Protein AF-A0A5J4PKI8-F1 (afdb_monomer)

Radius of gyration: 15.48 Å; Cα contacts (8 Å, |Δi|>4): 104; chains: 1; bounding box: 47×28×35 Å

Organism: NCBI:txid222440

Mean predicted aligned error: 7.1 Å

Structure (mmCIF, N/CA/C/O backbone):
data_AF-A0A5J4PKI8-F1
#
_entry.id   AF-A0A5J4PKI8-F1
#
loop_
_atom_site.group_PDB
_atom_site.id
_atom_site.type_symbol
_atom_site.label_atom_id
_atom_site.label_alt_id
_atom_site.label_comp_id
_atom_site.label_asym_id
_atom_site.label_entity_id
_atom_site.label_seq_id
_atom_site.pdbx_PDB_ins_code
_atom_site.Cartn_x
_atom_site.Cartn_y
_atom_site.Cartn_z
_atom_site.occupancy
_atom_site.B_iso_or_equiv
_atom_site.auth_seq_id
_atom_site.auth_comp_id
_atom_site.auth_asym_id
_atom_site.auth_atom_id
_atom_site.pdbx_PDB_model_num
ATOM 1 N N . MET A 1 1 ? 29.165 8.448 -11.807 1.00 47.12 1 MET A N 1
ATOM 2 C CA . MET A 1 1 ? 28.163 8.874 -10.803 1.00 47.12 1 MET A CA 1
ATOM 3 C C . MET A 1 1 ? 27.348 7.655 -10.400 1.00 47.12 1 MET A C 1
ATOM 5 O O . MET A 1 1 ? 26.856 6.974 -11.289 1.00 47.12 1 MET A O 1
ATOM 9 N N . LYS A 1 2 ? 27.254 7.328 -9.103 1.00 56.16 2 LYS A N 1
ATOM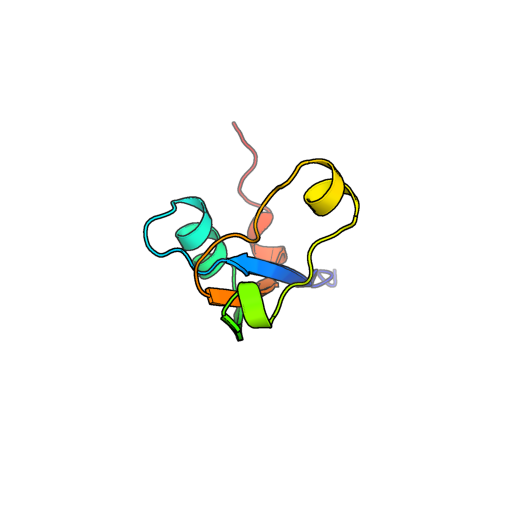 10 C CA . LYS A 1 2 ? 26.299 6.317 -8.619 1.00 56.16 2 LYS A CA 1
ATOM 11 C C . LYS A 1 2 ? 24.910 6.950 -8.705 1.00 56.16 2 LYS A C 1
ATOM 13 O O . LYS A 1 2 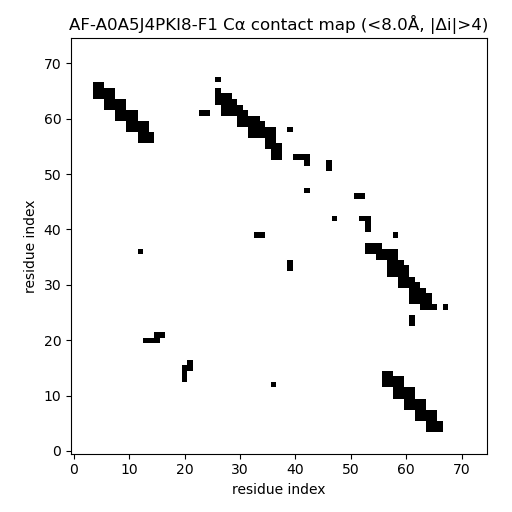? 24.700 7.989 -8.092 1.00 56.16 2 LYS A O 1
ATOM 18 N N . GLN A 1 3 ? 24.007 6.385 -9.503 1.00 59.47 3 GLN A N 1
ATOM 19 C CA . GLN A 1 3 ? 22.596 6.748 -9.404 1.00 59.47 3 GLN A CA 1
ATOM 20 C C . GLN A 1 3 ? 22.110 6.241 -8.047 1.00 59.47 3 GLN A C 1
ATOM 22 O O . GLN A 1 3 ? 22.153 5.034 -7.798 1.00 59.47 3 GLN A O 1
ATOM 27 N N . ASP A 1 4 ? 21.720 7.151 -7.157 1.00 63.25 4 ASP A N 1
ATOM 28 C CA . ASP A 1 4 ? 21.017 6.770 -5.937 1.00 63.25 4 ASP A CA 1
ATOM 29 C C . ASP A 1 4 ? 19.729 6.064 -6.360 1.00 63.25 4 ASP A C 1
ATOM 31 O O . ASP A 1 4 ? 18.864 6.649 -7.019 1.00 63.25 4 ASP A O 1
ATOM 35 N N . LYS A 1 5 ? 19.634 4.766 -6.067 1.00 69.88 5 LYS A N 1
ATOM 36 C CA . LYS A 1 5 ? 18.484 3.959 -6.461 1.00 69.88 5 LYS A CA 1
ATOM 37 C C . LYS A 1 5 ? 17.350 4.247 -5.485 1.00 69.88 5 LYS A C 1
ATOM 39 O O . LYS A 1 5 ? 17.152 3.514 -4.520 1.00 69.88 5 LYS A O 1
ATOM 44 N N . ALA A 1 6 ? 16.641 5.348 -5.714 1.00 74.94 6 ALA A N 1
ATOM 45 C CA . ALA A 1 6 ? 15.492 5.727 -4.910 1.00 74.94 6 ALA A CA 1
ATOM 46 C C . ALA A 1 6 ? 14.385 4.674 -5.075 1.00 74.94 6 ALA A C 1
ATOM 48 O O . ALA A 1 6 ? 13.792 4.520 -6.144 1.00 74.94 6 ALA A O 1
ATOM 49 N N . GLN A 1 7 ? 14.133 3.923 -4.007 1.00 86.88 7 GLN A N 1
ATOM 50 C CA . GLN A 1 7 ? 13.052 2.948 -3.935 1.00 86.88 7 GLN A CA 1
ATOM 51 C C . GLN A 1 7 ? 11.955 3.486 -3.024 1.00 86.88 7 GLN A C 1
ATOM 53 O O . GLN A 1 7 ? 12.233 4.005 -1.946 1.00 86.88 7 GLN A O 1
ATOM 58 N N . GLY A 1 8 ? 10.708 3.361 -3.467 1.00 90.25 8 GLY A N 1
ATOM 59 C CA . GLY A 1 8 ? 9.533 3.749 -2.691 1.00 90.25 8 GLY A CA 1
ATOM 60 C C . GLY A 1 8 ? 8.646 2.544 -2.419 1.00 90.25 8 GLY A C 1
ATOM 61 O O . GLY A 1 8 ? 8.557 1.647 -3.252 1.00 90.25 8 GLY A O 1
ATOM 62 N N . ILE A 1 9 ? 7.966 2.524 -1.274 1.00 94.00 9 ILE A N 1
ATOM 63 C CA . ILE A 1 9 ? 6.878 1.574 -1.025 1.00 94.00 9 ILE A CA 1
ATOM 64 C C . ILE A 1 9 ? 5.572 2.355 -1.058 1.00 94.00 9 ILE A C 1
ATOM 66 O O . ILE A 1 9 ? 5.393 3.306 -0.300 1.00 94.00 9 ILE A O 1
ATOM 70 N N . VAL A 1 10 ? 4.658 1.938 -1.927 1.00 94.06 10 VAL A N 1
ATOM 71 C CA . VAL A 1 10 ? 3.292 2.462 -1.975 1.00 94.06 10 VAL A CA 1
ATOM 72 C C . VAL A 1 10 ? 2.343 1.390 -1.474 1.00 94.06 10 VAL A C 1
ATOM 74 O O . VAL A 1 10 ? 2.368 0.265 -1.965 1.00 94.06 10 VAL A O 1
ATOM 77 N N . ILE A 1 11 ? 1.493 1.739 -0.511 1.00 94.25 11 ILE A N 1
ATOM 78 C CA . ILE A 1 11 ? 0.371 0.903 -0.079 1.00 94.25 11 ILE A CA 1
ATOM 79 C C . ILE A 1 11 ? -0.880 1.460 -0.744 1.00 94.25 11 ILE A C 1
ATOM 81 O O . ILE A 1 11 ? -1.231 2.620 -0.538 1.00 94.25 11 ILE A O 1
ATOM 85 N N . ALA A 1 12 ? -1.534 0.646 -1.565 1.00 94.38 12 ALA A N 1
ATOM 86 C CA . ALA A 1 12 ? -2.709 1.062 -2.315 1.00 94.38 12 ALA A CA 1
ATOM 87 C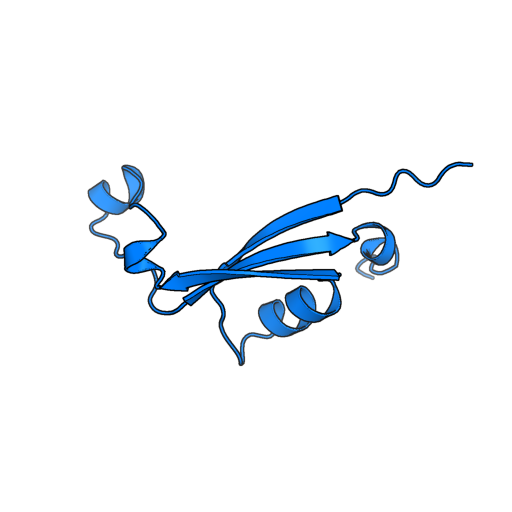 C . ALA A 1 12 ? -3.736 -0.066 -2.410 1.00 94.38 12 ALA A C 1
ATOM 89 O O . ALA A 1 12 ? -3.407 -1.253 -2.322 1.00 94.38 12 ALA A O 1
ATOM 90 N N . LEU A 1 13 ? -4.992 0.319 -2.628 1.00 94.50 13 LEU A N 1
ATOM 91 C CA . LEU A 1 13 ? -6.045 -0.625 -2.982 1.00 94.50 13 LEU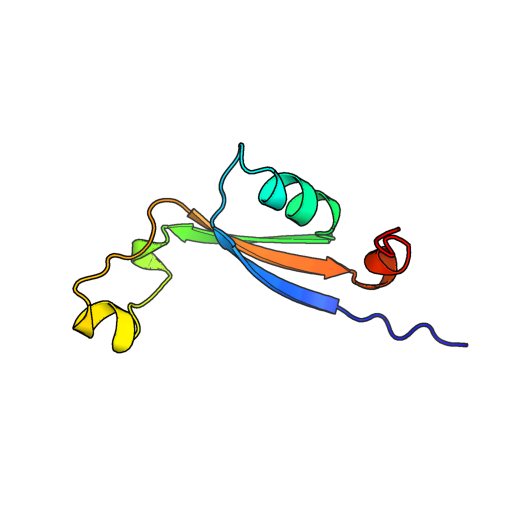 A CA 1
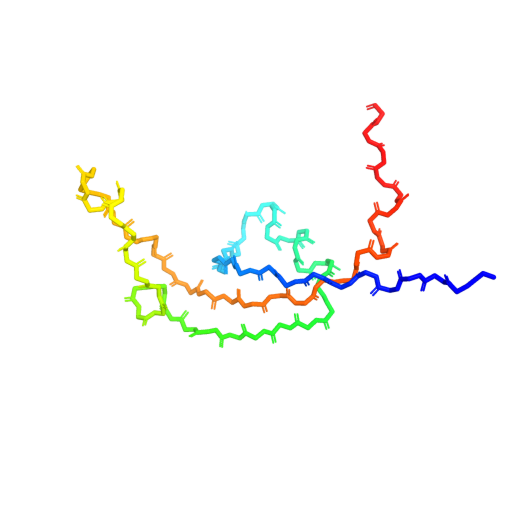ATOM 92 C C . LEU A 1 13 ? -5.756 -1.248 -4.350 1.00 94.50 13 LEU A C 1
ATOM 94 O O . LEU A 1 13 ? -5.252 -0.604 -5.268 1.00 94.50 13 LEU A O 1
ATOM 98 N N . ILE A 1 14 ? -6.109 -2.513 -4.501 1.00 93.31 14 ILE A N 1
ATOM 99 C CA . ILE A 1 14 ? -6.020 -3.245 -5.754 1.00 93.31 14 ILE A CA 1
ATOM 100 C C . ILE A 1 14 ? -7.329 -3.012 -6.492 1.00 93.31 14 ILE A C 1
ATOM 102 O O . ILE A 1 14 ? -8.341 -3.640 -6.180 1.00 93.31 14 ILE A O 1
ATOM 106 N N . TRP A 1 15 ? -7.298 -2.108 -7.471 1.00 89.69 15 TRP A N 1
ATOM 107 C CA . TRP A 1 15 ? -8.481 -1.766 -8.253 1.00 89.69 15 TRP A CA 1
ATOM 108 C C . TRP A 1 15 ? -8.215 -1.880 -9.759 1.00 89.69 15 TRP A C 1
ATOM 110 O O . TRP A 1 15 ? -7.868 -0.895 -10.420 1.00 89.69 15 TRP A O 1
ATOM 120 N N . PRO A 1 16 ? -8.366 -3.090 -10.329 1.00 80.81 16 PRO A N 1
ATOM 121 C CA . PRO A 1 16 ? -8.275 -3.291 -11.768 1.00 80.81 16 PRO A CA 1
ATOM 122 C C . PRO A 1 16 ? -9.333 -2.431 -12.470 1.00 80.81 16 PRO A C 1
ATOM 124 O O . PRO A 1 16 ? -10.512 -2.513 -12.138 1.00 80.81 16 PRO A O 1
ATOM 127 N N . GLY A 1 17 ? -8.907 -1.582 -13.404 1.00 84.81 17 GLY A N 1
ATOM 128 C CA . GLY A 1 17 ? -9.785 -0.659 -14.137 1.00 84.81 17 GLY A CA 1
ATOM 129 C C . GLY A 1 17 ? -9.555 0.820 -13.825 1.00 84.81 17 GLY A C 1
ATOM 130 O O . GLY A 1 17 ? -9.967 1.669 -14.607 1.00 84.81 17 GLY A O 1
ATOM 131 N N . GLN A 1 18 ? -8.841 1.148 -12.744 1.00 87.81 18 GLN A N 1
ATOM 132 C CA . G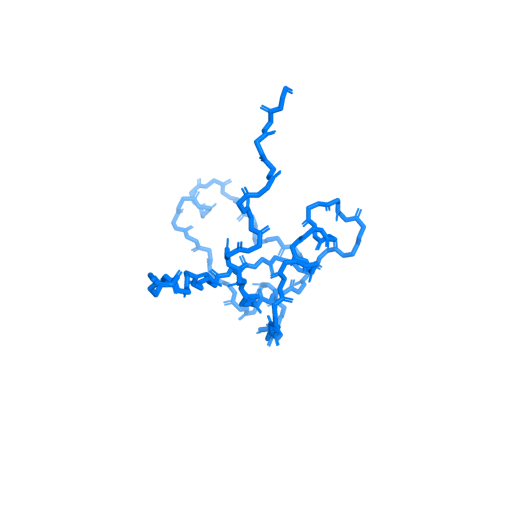LN A 1 18 ? -8.398 2.519 -12.491 1.00 87.81 18 GLN A CA 1
ATOM 133 C C . GLN A 1 18 ? -7.112 2.833 -13.270 1.00 87.81 18 GLN A C 1
ATOM 135 O O . GLN A 1 18 ? -6.148 2.067 -13.225 1.00 87.81 18 GLN A O 1
ATOM 140 N N . SER A 1 19 ? -7.067 3.980 -13.955 1.00 88.19 19 SER A N 1
ATOM 141 C CA . SER A 1 19 ? -5.911 4.385 -14.777 1.00 88.19 19 SER A CA 1
ATOM 142 C C . SER A 1 19 ? -4.619 4.482 -13.956 1.00 88.19 19 SER A C 1
ATOM 144 O O . SER A 1 19 ? -3.569 3.994 -14.381 1.00 88.19 19 SER A O 1
ATOM 146 N N . TRP A 1 20 ? -4.710 5.020 -12.735 1.00 89.50 20 TRP A N 1
ATOM 147 C CA . TRP A 1 20 ? -3.582 5.110 -11.806 1.00 89.50 20 TRP A CA 1
ATOM 148 C C . TRP A 1 20 ? -3.063 3.734 -11.373 1.00 89.50 20 TRP A C 1
ATOM 150 O O . TRP A 1 20 ? -1.864 3.581 -11.155 1.00 89.50 20 TRP A O 1
ATOM 160 N N . TYR A 1 21 ? -3.927 2.716 -11.285 1.00 91.31 21 TYR A N 1
ATOM 161 C CA . TYR A 1 21 ? -3.526 1.371 -10.868 1.00 91.31 21 TYR A CA 1
ATOM 162 C C . TYR A 1 21 ? -2.672 0.691 -11.943 1.00 91.31 21 TYR A C 1
ATOM 164 O O . TYR A 1 21 ? -1.668 0.051 -11.628 1.00 91.31 21 TYR A O 1
ATOM 172 N N . THR A 1 22 ? -3.014 0.883 -13.220 1.00 89.62 22 THR A N 1
ATOM 173 C CA . THR A 1 22 ? -2.205 0.389 -14.344 1.00 89.62 22 THR A CA 1
ATOM 174 C C . THR A 1 22 ? -0.808 1.011 -14.339 1.00 89.62 22 THR A C 1
ATOM 176 O O . THR A 1 22 ? 0.179 0.282 -14.449 1.00 89.62 22 THR A O 1
ATOM 179 N N . LYS A 1 23 ? -0.708 2.332 -14.128 1.00 88.94 23 LYS A N 1
ATOM 180 C CA . LYS A 1 23 ? 0.582 3.037 -14.016 1.00 88.94 23 LYS A CA 1
ATOM 181 C C . LYS A 1 23 ? 1.375 2.604 -12.780 1.00 88.94 23 LYS A C 1
ATOM 183 O O . LYS A 1 23 ? 2.580 2.383 -12.862 1.00 88.94 23 LYS A O 1
ATOM 188 N N . LEU A 1 24 ? 0.707 2.427 -11.639 1.00 91.06 24 LEU A N 1
ATOM 189 C CA . LEU A 1 24 ? 1.342 1.921 -10.421 1.00 91.06 24 LEU A CA 1
ATOM 190 C C . LEU A 1 24 ? 1.946 0.534 -10.658 1.00 91.06 24 LEU A C 1
ATOM 192 O O . LEU A 1 24 ? 3.090 0.292 -10.281 1.00 91.06 24 LEU A O 1
ATOM 196 N N . LYS A 1 25 ? 1.211 -0.357 -11.336 1.00 89.62 25 LYS A N 1
ATOM 197 C CA . LYS A 1 25 ? 1.722 -1.685 -11.680 1.00 89.62 25 LYS A CA 1
ATOM 198 C C . LYS A 1 25 ? 2.909 -1.630 -12.638 1.00 89.62 25 LYS A C 1
ATOM 200 O O . LYS A 1 25 ? 3.853 -2.385 -12.427 1.00 89.62 25 LYS A O 1
ATOM 205 N N . SER A 1 26 ? 2.901 -0.751 -13.643 1.00 88.44 26 SER A N 1
ATOM 206 C CA . SER A 1 26 ? 4.033 -0.637 -14.576 1.00 88.44 26 SER A CA 1
ATOM 207 C C . SER A 1 26 ? 5.310 -0.127 -13.904 1.00 88.44 26 SER A C 1
ATOM 209 O O . SER A 1 26 ? 6.398 -0.520 -14.302 1.00 88.44 26 SER A O 1
ATOM 211 N N . LEU A 1 27 ? 5.182 0.730 -12.884 1.00 88.44 27 LEU A N 1
ATOM 212 C CA . LEU A 1 27 ? 6.312 1.253 -12.103 1.00 88.44 27 LEU A CA 1
ATOM 213 C C . LEU A 1 27 ? 6.758 0.308 -10.974 1.00 88.44 27 LEU A C 1
ATOM 215 O O . LEU A 1 27 ? 7.831 0.482 -10.391 1.00 88.44 27 LEU A O 1
ATOM 219 N N . SER A 1 28 ? 5.924 -0.672 -10.622 1.00 91.81 28 SER A N 1
ATOM 220 C CA . SER A 1 28 ? 6.222 -1.609 -9.546 1.00 91.81 28 SER A CA 1
ATOM 221 C C . SER A 1 28 ? 7.195 -2.692 -10.000 1.00 91.81 28 SER A C 1
ATOM 223 O O . SER A 1 28 ? 6.990 -3.363 -11.006 1.00 91.81 28 SER A O 1
ATOM 225 N N . THR A 1 29 ? 8.247 -2.892 -9.214 1.00 91.75 29 THR A N 1
ATOM 226 C CA . THR A 1 29 ? 9.225 -3.975 -9.397 1.00 91.75 29 THR A CA 1
ATOM 227 C C . THR A 1 29 ? 8.887 -5.202 -8.565 1.00 91.75 29 THR A C 1
ATOM 229 O O . THR A 1 29 ? 9.240 -6.321 -8.932 1.00 91.75 29 THR A O 1
ATOM 232 N N . LYS A 1 30 ? 8.208 -5.003 -7.429 1.00 93.75 30 LYS A N 1
ATOM 233 C CA . LYS A 1 30 ? 7.696 -6.073 -6.570 1.00 93.75 30 LYS A CA 1
ATOM 234 C C . LYS A 1 30 ? 6.319 -5.708 -6.046 1.00 93.75 30 LYS A C 1
ATOM 236 O O . LYS A 1 30 ? 5.993 -4.532 -5.881 1.00 93.75 30 LYS A O 1
ATOM 241 N N . PHE A 1 31 ? 5.550 -6.739 -5.734 1.00 93.56 31 PHE A N 1
ATOM 242 C CA . PHE A 1 31 ? 4.211 -6.630 -5.187 1.00 93.56 31 PHE A CA 1
ATOM 243 C C . PHE A 1 31 ? 4.043 -7.612 -4.027 1.00 93.56 31 PHE A C 1
ATOM 245 O O . PHE A 1 31 ? 4.493 -8.754 -4.112 1.00 93.56 31 PHE A O 1
ATOM 252 N N . LEU A 1 32 ? 3.378 -7.163 -2.966 1.00 95.88 32 LEU A N 1
ATOM 253 C CA . LEU A 1 32 ? 2.977 -7.971 -1.823 1.00 95.88 32 LEU A CA 1
ATOM 254 C C . LEU A 1 32 ? 1.481 -7.776 -1.571 1.00 95.88 32 LEU A C 1
ATOM 256 O O . LEU A 1 32 ? 1.021 -6.657 -1.346 1.00 95.88 32 LEU A O 1
ATOM 260 N N . PHE A 1 33 ? 0.727 -8.871 -1.582 1.00 95.56 33 PHE A N 1
ATOM 261 C CA . PHE A 1 33 ? -0.682 -8.868 -1.203 1.00 95.56 33 PHE A CA 1
ATOM 262 C C . PHE A 1 33 ? -0.813 -8.792 0.321 1.00 95.56 33 PHE A C 1
ATOM 264 O O . PHE A 1 33 ? -0.253 -9.633 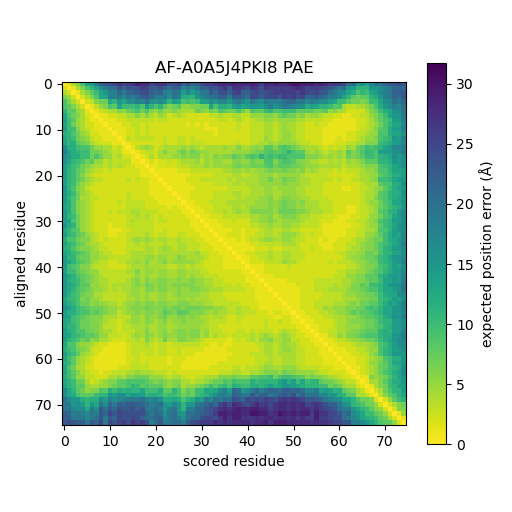1.021 1.00 95.56 33 PHE A O 1
ATOM 271 N N . LEU A 1 34 ? -1.547 -7.798 0.830 1.00 95.62 34 LEU A N 1
ATOM 272 C CA . LEU A 1 34 ? -1.702 -7.581 2.273 1.00 95.62 34 LEU A CA 1
ATOM 273 C C . LEU A 1 34 ? -3.032 -8.106 2.828 1.00 95.62 34 LEU A C 1
ATOM 275 O O . LEU A 1 34 ? -3.156 -8.274 4.039 1.00 95.62 34 LEU A O 1
ATOM 279 N N . GLY A 1 35 ? -4.015 -8.371 1.964 1.00 96.06 35 GLY A N 1
ATOM 280 C CA . GLY A 1 35 ? -5.333 -8.857 2.365 1.00 96.06 35 GLY A CA 1
ATOM 281 C C . GLY A 1 35 ? -6.467 -7.907 2.002 1.00 96.06 35 GLY A C 1
ATOM 282 O O . GLY A 1 35 ? -6.330 -7.024 1.154 1.00 96.06 35 GLY A O 1
ATOM 283 N N . GLN A 1 36 ? -7.614 -8.136 2.632 1.00 95.31 36 GLN A N 1
ATOM 284 C CA . GLN A 1 36 ? -8.817 -7.329 2.465 1.00 95.31 36 GLN A CA 1
ATOM 285 C C . GLN A 1 36 ? -8.695 -6.036 3.286 1.00 95.31 36 GLN A C 1
ATOM 287 O O . GLN A 1 36 ? -8.242 -6.072 4.428 1.00 95.31 36 GLN A O 1
ATOM 292 N N . ALA A 1 37 ? -9.091 -4.895 2.725 1.00 93.44 37 ALA A N 1
ATOM 293 C CA . ALA A 1 37 ? -8.852 -3.575 3.311 1.00 93.44 37 ALA A CA 1
ATOM 294 C C . ALA A 1 37 ? -9.447 -3.398 4.715 1.00 93.44 37 ALA A C 1
ATOM 296 O O . ALA A 1 37 ? -8.806 -2.812 5.577 1.00 93.44 37 ALA A O 1
ATOM 297 N N . ASP A 1 38 ? -10.631 -3.948 4.961 1.00 92.19 38 ASP A N 1
ATOM 298 C CA . ASP A 1 38 ? -11.320 -3.957 6.257 1.00 92.19 38 ASP A CA 1
ATOM 299 C C . ASP A 1 38 ? -10.645 -4.841 7.316 1.00 92.19 38 ASP A C 1
ATOM 301 O O . ASP A 1 38 ? -10.878 -4.650 8.506 1.00 92.19 38 ASP A O 1
ATOM 305 N N . LYS A 1 39 ? -9.811 -5.799 6.897 1.00 92.94 39 LYS A N 1
ATOM 306 C CA . LYS A 1 39 ? -9.034 -6.675 7.790 1.00 92.94 39 LYS A CA 1
ATOM 307 C C . LYS A 1 39 ? -7.603 -6.186 7.996 1.00 92.94 39 LYS A C 1
ATOM 309 O O . LYS A 1 39 ? -6.987 -6.525 9.000 1.00 92.94 39 LYS A O 1
ATOM 314 N N . THR A 1 40 ? -7.064 -5.444 7.031 1.00 94.38 40 THR A N 1
ATOM 315 C CA . THR A 1 40 ? -5.664 -4.997 7.013 1.00 94.38 40 THR A CA 1
ATOM 316 C C . THR A 1 40 ? -5.498 -3.562 7.519 1.00 94.38 40 THR A C 1
ATOM 318 O O . THR A 1 40 ? -4.463 -3.242 8.097 1.00 94.38 40 THR A O 1
ATOM 321 N N . LEU A 1 41 ? -6.468 -2.679 7.267 1.00 93.25 41 LEU A N 1
ATOM 322 C CA . LEU A 1 41 ? -6.398 -1.266 7.640 1.00 93.25 41 LEU A CA 1
ATOM 323 C C . LEU A 1 41 ? -7.243 -0.989 8.881 1.00 93.25 41 LEU A C 1
ATOM 325 O O . LEU A 1 41 ? -8.304 -1.574 9.073 1.00 93.25 41 LEU A O 1
ATOM 329 N N . GLU A 1 42 ? -6.810 -0.013 9.673 1.00 94.69 42 GLU A N 1
ATOM 330 C CA . GLU A 1 42 ? -7.590 0.521 10.784 1.00 94.69 42 GLU A CA 1
ATOM 331 C C . GLU A 1 42 ? -8.083 1.932 10.466 1.00 94.69 42 GLU A C 1
ATOM 333 O O . GLU A 1 42 ? -7.388 2.744 9.849 1.00 94.69 42 GLU A O 1
ATOM 338 N N . MET A 1 43 ? -9.299 2.251 10.910 1.00 95.25 43 MET A N 1
ATOM 339 C CA . MET A 1 43 ? -9.837 3.600 10.763 1.00 95.25 43 MET A CA 1
ATOM 340 C C . MET A 1 43 ? -9.086 4.577 11.666 1.00 95.25 43 MET A C 1
ATOM 342 O O . MET A 1 43 ? -9.111 4.456 12.894 1.00 95.25 43 MET A O 1
ATOM 346 N N . GLY A 1 44 ? -8.495 5.605 11.059 1.00 95.50 44 GLY A N 1
ATOM 347 C CA . GLY A 1 44 ? -7.957 6.741 11.799 1.00 95.50 44 GLY A CA 1
ATOM 348 C C . GLY A 1 44 ? -9.061 7.550 12.487 1.00 95.50 44 GLY A C 1
ATOM 349 O O . GLY A 1 44 ? -10.215 7.543 12.054 1.00 95.50 44 GLY A O 1
ATOM 350 N N . GLN A 1 45 ? -8.703 8.302 13.532 1.00 96.81 45 GLN A N 1
ATOM 351 C CA . GLN A 1 45 ? -9.663 9.082 14.326 1.00 96.81 45 GLN A CA 1
ATOM 352 C C . GLN A 1 45 ? -10.533 10.007 13.460 1.00 96.81 45 GLN A C 1
ATOM 354 O O . GLN A 1 45 ? -11.751 9.981 13.561 1.00 96.81 45 GLN A O 1
ATOM 359 N N . ARG A 1 46 ? -9.924 10.714 12.501 1.00 96.81 46 ARG A N 1
ATOM 360 C CA . ARG A 1 46 ? -10.642 11.609 11.576 1.00 96.81 46 ARG A CA 1
ATOM 361 C C . ARG A 1 46 ? -11.702 10.910 10.721 1.00 96.81 46 ARG A C 1
ATOM 363 O O . ARG A 1 46 ? -12.657 11.560 10.313 1.00 96.81 46 ARG A O 1
ATOM 370 N N . MET A 1 47 ? -11.509 9.629 10.397 1.00 96.44 47 MET A N 1
ATOM 371 C CA . MET A 1 47 ? -12.509 8.851 9.660 1.00 96.44 47 MET A CA 1
ATOM 372 C C . MET A 1 47 ? -13.687 8.516 10.570 1.00 96.44 47 MET A C 1
ATOM 374 O O . MET A 1 47 ? -14.829 8.704 10.164 1.00 96.44 47 MET A O 1
ATOM 378 N N . LYS A 1 48 ? -13.402 8.100 11.813 1.00 96.56 48 LYS A N 1
ATOM 379 C CA . LYS A 1 48 ? -14.418 7.823 12.839 1.00 96.56 48 LYS A CA 1
ATOM 380 C C . LYS A 1 48 ? -15.263 9.063 13.131 1.00 96.56 48 LYS A C 1
ATOM 382 O O . LYS A 1 48 ? -16.483 8.978 13.106 1.00 96.56 48 LYS A O 1
ATOM 387 N N . ASP A 1 49 ? -14.623 10.220 13.305 1.00 98.00 49 ASP A N 1
ATOM 388 C CA . ASP A 1 49 ? -15.302 11.493 13.593 1.00 98.00 49 ASP A CA 1
ATOM 389 C C . ASP A 1 49 ? -16.254 11.932 12.463 1.00 98.00 49 ASP A C 1
ATOM 391 O O . ASP A 1 49 ? -17.180 12.706 12.689 1.00 98.00 49 ASP A O 1
ATOM 395 N N . LYS A 1 50 ? -16.020 11.453 11.234 1.00 97.31 50 LYS A N 1
ATOM 396 C CA . LYS A 1 50 ? -16.817 11.763 10.039 1.00 97.31 50 LYS A CA 1
ATOM 397 C C . LYS A 1 50 ? -17.751 10.627 9.613 1.00 97.31 50 LYS A C 1
ATOM 399 O O . LYS A 1 50 ? -18.287 10.696 8.509 1.00 97.31 50 LYS A O 1
ATOM 404 N N . ASP A 1 51 ? -17.892 9.583 10.432 1.00 95.06 51 ASP A N 1
ATOM 405 C CA . ASP A 1 51 ? -18.641 8.358 10.110 1.00 95.06 51 ASP A CA 1
ATOM 406 C C . ASP A 1 51 ? -18.258 7.754 8.739 1.00 95.06 51 ASP A C 1
ATOM 408 O O . ASP A 1 51 ? -19.074 7.250 7.965 1.00 95.06 51 ASP A O 1
ATOM 412 N N . GLN A 1 52 ? -16.972 7.851 8.390 1.00 95.44 52 GLN A N 1
ATOM 413 C CA . GLN A 1 52 ? -16.441 7.285 7.156 1.00 95.44 52 GLN A CA 1
ATOM 414 C C . GLN A 1 52 ? -16.152 5.797 7.324 1.00 95.44 52 GLN A C 1
ATOM 416 O O . GLN A 1 52 ? -15.794 5.323 8.400 1.00 95.44 52 GLN A O 1
ATOM 421 N N . LYS A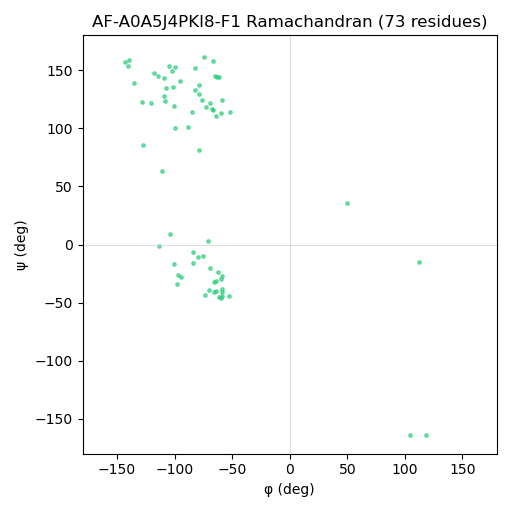 1 53 ? -16.235 5.063 6.215 1.00 93.12 53 LYS A N 1
ATOM 422 C CA . LYS A 1 53 ? -15.925 3.633 6.164 1.00 93.12 53 LYS A CA 1
ATOM 423 C C . LYS A 1 53 ? -14.581 3.402 5.493 1.00 93.12 53 LYS A C 1
ATOM 425 O O . LYS A 1 53 ? -14.146 4.200 4.659 1.00 93.12 53 LYS A O 1
ATOM 430 N N . LEU A 1 54 ? -13.938 2.290 5.839 1.00 93.19 54 LEU A N 1
ATOM 431 C CA . LEU A 1 54 ? -12.794 1.813 5.073 1.00 93.19 54 LEU A CA 1
ATOM 432 C C . LEU A 1 54 ? -13.234 1.500 3.636 1.00 93.19 54 LEU A C 1
AT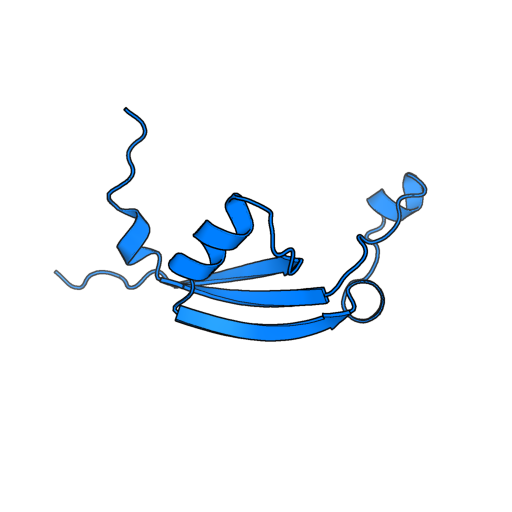OM 434 O O . LEU A 1 54 ? -14.358 1.035 3.418 1.00 93.19 54 LEU A O 1
ATOM 438 N N . PRO A 1 55 ? -12.369 1.768 2.650 1.00 89.62 55 PRO A N 1
ATOM 439 C CA . PRO A 1 55 ? -12.666 1.431 1.271 1.00 89.62 55 PRO A CA 1
ATOM 440 C C . PRO A 1 55 ? -12.810 -0.090 1.108 1.00 89.62 55 PRO A C 1
ATOM 442 O O . PRO A 1 55 ? -12.085 -0.844 1.758 1.00 89.62 55 PRO A O 1
ATOM 445 N N . PRO A 1 56 ? -13.716 -0.561 0.237 1.00 89.12 56 PRO A N 1
ATOM 446 C CA . PRO A 1 56 ? -13.854 -1.982 -0.040 1.00 89.12 56 PRO A CA 1
ATOM 447 C C . PRO A 1 56 ? -12.699 -2.494 -0.912 1.00 89.12 56 PRO A C 1
ATOM 449 O O . PRO A 1 56 ? -12.049 -1.736 -1.633 1.00 89.12 56 PRO A O 1
ATOM 452 N N . GLY A 1 57 ? -12.501 -3.811 -0.904 1.00 91.88 57 GLY A N 1
ATOM 453 C CA . GLY A 1 57 ? -11.561 -4.496 -1.789 1.00 91.88 57 GLY A CA 1
ATOM 454 C C . GLY A 1 57 ? -10.272 -4.928 -1.101 1.00 91.88 57 GLY A C 1
ATOM 455 O O . GLY A 1 57 ? -10.191 -5.016 0.122 1.00 91.88 57 GLY A O 1
ATOM 456 N N . ASN A 1 58 ? -9.271 -5.248 -1.916 1.00 95.25 58 ASN A N 1
ATOM 457 C CA . ASN A 1 58 ? -7.994 -5.768 -1.445 1.00 95.25 58 ASN A CA 1
ATOM 458 C C . ASN A 1 58 ? -6.931 -4.673 -1.402 1.00 95.25 58 ASN A C 1
ATOM 460 O O . ASN A 1 58 ? -6.966 -3.746 -2.203 1.00 95.25 58 ASN A O 1
ATOM 464 N N . VAL A 1 59 ? -5.949 -4.812 -0.519 1.00 95.69 59 VAL A N 1
ATOM 465 C CA . VAL A 1 59 ? -4.806 -3.906 -0.385 1.00 95.69 59 VAL A CA 1
ATOM 466 C C . VAL A 1 59 ? -3.527 -4.649 -0.748 1.00 95.69 59 VAL A C 1
ATOM 468 O O . VAL A 1 59 ? -3.366 -5.839 -0.462 1.00 95.69 59 VAL A O 1
ATOM 471 N N . GLY A 1 60 ? -2.593 -3.938 -1.370 1.00 95.75 60 GLY A N 1
ATOM 472 C CA . GLY A 1 60 ? -1.244 -4.432 -1.591 1.00 95.75 60 GLY A CA 1
ATOM 473 C C . GLY A 1 60 ? -0.183 -3.365 -1.366 1.00 95.75 60 GLY A C 1
ATOM 474 O O . GLY A 1 60 ? -0.458 -2.166 -1.433 1.00 95.75 60 GLY A O 1
ATOM 475 N N . ALA A 1 61 ? 1.036 -3.826 -1.109 1.00 96.12 61 ALA A N 1
ATOM 476 C CA . ALA A 1 61 ? 2.235 -3.007 -1.100 1.00 96.12 61 ALA A CA 1
ATOM 477 C C . ALA A 1 61 ? 3.005 -3.200 -2.413 1.00 96.12 61 ALA A C 1
ATOM 479 O O . ALA A 1 61 ? 3.201 -4.324 -2.879 1.00 96.12 61 ALA A O 1
ATOM 480 N N . PHE A 1 62 ? 3.459 -2.097 -2.995 1.00 94.75 62 PHE A N 1
ATOM 481 C CA . PHE A 1 62 ? 4.163 -2.042 -4.269 1.00 94.75 62 PHE A CA 1
ATOM 482 C C . PHE A 1 62 ? 5.533 -1.419 -4.037 1.00 94.75 62 PHE A C 1
ATOM 484 O O . PHE A 1 62 ? 5.623 -0.287 -3.562 1.00 94.75 62 PHE A O 1
ATOM 491 N N . LEU A 1 63 ? 6.597 -2.145 -4.376 1.00 94.31 63 LEU A N 1
ATOM 492 C CA . LEU A 1 63 ? 7.948 -1.593 -4.391 1.00 94.31 63 LEU A CA 1
ATOM 493 C C . LEU A 1 63 ? 8.177 -0.909 -5.736 1.00 94.31 63 LEU A C 1
ATOM 495 O O . LEU A 1 63 ? 8.221 -1.578 -6.769 1.00 94.31 63 LEU A O 1
ATOM 499 N N . LEU A 1 64 ? 8.339 0.405 -5.721 1.00 91.44 64 LEU A N 1
ATOM 500 C CA . LEU A 1 64 ? 8.591 1.222 -6.900 1.00 91.44 64 LEU A CA 1
ATOM 501 C C . LEU A 1 64 ? 10.086 1.452 -7.088 1.00 91.44 64 LEU A C 1
ATOM 503 O O . LEU A 1 64 ? 10.812 1.696 -6.122 1.00 91.44 64 LEU A O 1
ATOM 507 N N . ASP A 1 65 ? 10.520 1.416 -8.344 1.00 84.44 65 ASP A N 1
ATOM 508 C CA . ASP A 1 65 ? 11.833 1.911 -8.746 1.00 84.44 65 ASP A CA 1
ATOM 509 C C . ASP A 1 65 ? 11.668 3.315 -9.334 1.00 84.44 65 ASP A C 1
ATOM 511 O O . ASP A 1 65 ? 11.236 3.488 -10.474 1.00 84.44 65 ASP A O 1
ATOM 515 N N . LEU A 1 66 ? 11.967 4.335 -8.526 1.00 78.19 66 LEU A N 1
ATOM 516 C CA . LEU A 1 66 ? 11.727 5.732 -8.890 1.00 78.19 66 LEU A CA 1
ATOM 517 C C . LEU A 1 66 ? 12.746 6.256 -9.908 1.00 78.19 66 LEU A C 1
ATOM 519 O O . LEU A 1 66 ? 12.532 7.318 -10.488 1.00 78.19 66 LEU A O 1
ATOM 523 N N . SER A 1 67 ? 13.815 5.502 -10.191 1.00 74.81 67 SER A N 1
ATOM 524 C CA . SER A 1 67 ? 14.774 5.852 -11.247 1.00 74.81 67 SER A CA 1
ATOM 525 C C . SER A 1 67 ? 14.112 5.962 -12.631 1.00 74.81 67 SER A C 1
ATOM 527 O O . SER A 1 67 ? 14.546 6.758 -13.466 1.00 74.81 67 SER A O 1
ATOM 529 N N . GLN A 1 68 ? 13.002 5.243 -12.846 1.00 64.50 68 GLN A N 1
ATOM 530 C CA . GLN A 1 68 ? 12.230 5.250 -14.094 1.00 64.50 68 GLN A CA 1
ATOM 531 C C . GLN A 1 68 ? 11.297 6.463 -14.249 1.00 64.50 68 GLN A C 1
ATOM 533 O O . GLN A 1 68 ? 10.755 6.682 -15.327 1.00 64.50 68 GLN A O 1
ATOM 538 N N . MET A 1 69 ? 11.103 7.265 -13.197 1.00 65.62 69 MET A N 1
ATOM 539 C CA . MET A 1 69 ? 10.178 8.408 -13.209 1.00 65.62 69 MET A CA 1
ATOM 540 C C . MET A 1 69 ? 10.809 9.687 -13.797 1.00 65.62 69 MET A C 1
ATOM 542 O O . MET A 1 69 ? 10.116 10.673 -14.026 1.00 65.62 69 MET A O 1
ATOM 546 N N . SER A 1 70 ? 12.115 9.677 -14.091 1.00 56.72 70 SER A N 1
ATOM 547 C CA . SER A 1 70 ? 12.890 10.856 -14.519 1.00 56.72 70 SER A CA 1
ATOM 548 C C . SER A 1 70 ? 12.600 11.381 -15.941 1.00 56.72 70 SER A C 1
ATOM 550 O O . SER A 1 70 ? 13.235 12.345 -16.360 1.00 56.72 70 SER A O 1
ATOM 552 N N . GLY A 1 71 ? 11.646 10.797 -16.678 1.00 55.56 71 GLY A N 1
ATOM 553 C CA . GLY A 1 71 ? 11.329 11.164 -18.069 1.00 55.56 71 GLY A CA 1
ATOM 554 C C . GLY A 1 71 ? 9.955 11.798 -18.318 1.00 55.56 71 GLY A C 1
ATOM 555 O O . GLY A 1 71 ? 9.655 12.122 -19.462 1.00 55.56 71 GLY A O 1
ATOM 556 N N . GLU A 1 72 ? 9.111 11.970 -17.297 1.00 54.12 72 GLU A N 1
ATOM 557 C CA . GLU A 1 72 ? 7.748 12.510 -17.452 1.00 54.12 72 GLU A CA 1
ATOM 558 C C . GLU A 1 72 ? 7.644 13.903 -16.816 1.00 54.12 72 GLU A C 1
ATOM 560 O O . GLU A 1 72 ? 6.921 14.129 -15.847 1.00 54.12 72 GLU A O 1
ATOM 565 N N . THR A 1 73 ? 8.402 14.863 -17.346 1.00 43.69 73 THR A N 1
ATOM 566 C CA . THR A 1 73 ? 8.092 16.284 -17.163 1.00 43.69 73 THR A CA 1
ATOM 567 C C . THR A 1 73 ? 6.803 16.577 -17.924 1.00 43.69 73 THR A C 1
ATOM 569 O O . THR A 1 73 ? 6.759 16.427 -19.144 1.00 43.69 73 THR A O 1
ATOM 572 N N . TYR A 1 74 ? 5.750 16.976 -17.206 1.00 45.88 74 TYR A N 1
ATOM 573 C CA . TYR A 1 74 ? 4.550 17.562 -17.804 1.00 45.88 74 TYR A CA 1
ATOM 574 C C . TYR A 1 74 ? 4.985 18.721 -18.721 1.00 45.88 74 TYR A C 1
ATOM 576 O O . TYR A 1 74 ? 5.579 19.686 -18.234 1.00 45.88 74 TYR A O 1
ATOM 584 N N . GLN A 1 75 ? 4.770 18.573 -20.033 1.00 37.19 75 GLN A N 1
ATOM 585 C CA . GLN A 1 75 ? 4.847 19.666 -21.009 1.00 37.19 75 GLN A CA 1
ATOM 586 C C . GLN A 1 75 ? 3.515 20.408 -21.049 1.00 37.19 75 GLN A C 1
ATOM 588 O O . GLN A 1 75 ? 2.469 19.723 -20.949 1.00 37.19 75 GLN A O 1
#

pLDDT: mean 85.53, std 15.05, range [37.19, 98.0]

Solvent-accessible surface area (backbone atoms only — not comparable to full-atom values): 4745 Å² total; per-residue (Å²): 132,86,77,78,79,49,68,46,79,48,78,44,73,64,48,94,89,44,73,66,46,56,53,50,56,73,46,33,78,44,77,43,82,65,44,44,30,75,80,64,52,79,84,50,69,74,35,59,80,64,74,53,74,77,64,86,54,36,29,28,39,29,37,29,52,53,71,75,60,81,76,72,74,87,127

Foldseek 3Di:
DDDPFDKDKDKDFQDPPDPVNVVLVVQFPDKAWQFWQQVRDDDDPVCVVVVHDGDGHTMMIGIGRCVVVVPDDPD

Secondary structure (DSSP, 8-state):
------EEEEEEEE-TT-HHHHHHHHHEEEEEEEEEHHHH----HHHHHTT--PPSSEEEEEEEEGGGGTT----

Sequence (75 aa):
MKQDKAQGIVIALIWPGQSWYTKLKSLSTKFLFLGQADKTLEMGQRMKDKDQKLPPGNVGAFLLDLSQMSGETYQ